Protein AF-A0A948HH62-F1 (afdb_monomer_lite)

Sequence (167 aa):
MCFSYWFYLIFTSQMLIRYDASVYEELGRMIYSQGWIEYFKTGPNREPLYPLTIAVSMKIADIFATSYQLIQKTIQVMILFITQILLFKLLSRLEIKNVIKLAVVLYFGLSPAIVNSAFSLFSEIITYPFVLAIILMSLLSWQAVHRSSFRRIVALSLLTSLLFVLS

Secondary structure (DSSP, 8-state):
-HHHHHHHHHHH------THHHHHHHHHHHHHHH-HHHHHHT---S-THHHHHHHHHHHHHHHHTS-HHHHHHHHHHHHHHHHHHHHHHHHHHTT--HHHHHHHHHHHHH-HHHHHHHHHSTTHHHHHHHHHHHHHHHHHHHHHHHTT-HHHHHHHHHHHHHHHHH-

Foldseek 3Di:
DLVVVLVCCLVPDDFDQDDPNVVLLVLLVCCQPVNPVVSVVVDDDPAVVLSVLLSVLVVVCVVVVHDSRSVLSVVLSVLLVLLLVLQLVQCVLVVHDPVVSVVVSCCCSPPPVNSCCSRPVRRVSNVSNLVSLLVVLVSVLVVVVVVVPPVSNVVSVVVSVVSVVND

Structure (mmCIF, N/CA/C/O backbone):
data_AF-A0A948HH62-F1
#
_entry.id   AF-A0A948HH62-F1
#
loop_
_atom_site.group_PDB
_atom_site.id
_atom_site.type_symbol
_atom_site.label_atom_id
_atom_site.label_alt_id
_atom_site.label_comp_id
_atom_site.label_asym_id
_atom_site.label_entity_id
_atom_site.label_seq_id
_atom_site.pdbx_PDB_ins_code
_atom_site.Cartn_x
_atom_site.Cartn_y
_atom_site.Cartn_z
_atom_site.occupancy
_atom_site.B_iso_or_equiv
_atom_site.auth_seq_id
_atom_site.auth_comp_id
_atom_site.auth_asym_id
_atom_site.auth_atom_id
_atom_site.pdbx_PDB_model_num
ATOM 1 N N . MET A 1 1 ? 5.132 -19.220 9.442 1.00 51.19 1 MET A N 1
ATOM 2 C CA . MET A 1 1 ? 4.123 -19.423 8.377 1.00 51.19 1 MET A CA 1
ATOM 3 C C . MET A 1 1 ? 3.843 -18.171 7.546 1.00 51.19 1 MET A C 1
ATOM 5 O O . MET A 1 1 ? 3.848 -18.295 6.334 1.00 51.19 1 MET A O 1
ATOM 9 N N . CYS A 1 2 ? 3.653 -16.975 8.124 1.00 62.47 2 CYS A N 1
ATOM 10 C CA . CYS A 1 2 ? 3.346 -15.777 7.316 1.00 62.47 2 CYS A CA 1
ATOM 11 C C . CYS A 1 2 ? 4.513 -15.349 6.390 1.00 62.47 2 CYS A C 1
ATOM 13 O O . CYS A 1 2 ? 4.307 -15.122 5.207 1.00 62.47 2 CYS A O 1
ATOM 15 N N . PHE A 1 3 ? 5.761 -15.333 6.881 1.00 69.44 3 PHE A N 1
ATOM 16 C CA . PHE A 1 3 ? 6.926 -14.912 6.080 1.00 69.44 3 PHE A CA 1
ATOM 17 C C . PHE A 1 3 ? 7.225 -15.814 4.875 1.00 69.44 3 PHE A C 1
ATOM 19 O O . PHE A 1 3 ? 7.490 -15.305 3.794 1.00 69.44 3 PHE A O 1
ATOM 26 N N . SER A 1 4 ? 7.138 -17.138 5.026 1.00 75.50 4 SER A N 1
ATOM 27 C CA . SER A 1 4 ? 7.365 -18.080 3.920 1.00 75.50 4 SER A CA 1
ATOM 28 C C . SER A 1 4 ? 6.357 -17.895 2.783 1.00 75.50 4 SER A C 1
ATOM 30 O O . SER A 1 4 ? 6.719 -18.034 1.621 1.00 75.50 4 SER A O 1
ATOM 32 N N . TYR A 1 5 ? 5.115 -17.527 3.113 1.00 77.75 5 TYR A N 1
ATOM 33 C CA . TYR A 1 5 ? 4.092 -17.201 2.123 1.00 77.75 5 TYR A CA 1
ATOM 34 C C . TYR A 1 5 ? 4.400 -15.890 1.382 1.00 77.75 5 TYR A C 1
ATOM 36 O O . TYR A 1 5 ? 4.292 -15.837 0.163 1.00 77.75 5 TYR A O 1
ATOM 44 N N . TRP A 1 6 ? 4.869 -14.855 2.085 1.00 76.50 6 TRP A N 1
ATOM 45 C CA . TRP A 1 6 ? 5.287 -13.599 1.449 1.00 76.50 6 TRP A CA 1
ATOM 46 C C . TRP A 1 6 ? 6.477 -13.779 0.507 1.00 76.50 6 TRP A C 1
ATOM 48 O O . TRP A 1 6 ? 6.450 -13.280 -0.616 1.00 76.50 6 TRP A O 1
ATOM 58 N N . PHE A 1 7 ? 7.485 -14.547 0.928 1.00 79.50 7 PHE A N 1
ATOM 59 C CA . PHE A 1 7 ? 8.591 -14.939 0.054 1.00 79.50 7 PHE A CA 1
ATOM 60 C C . PHE A 1 7 ? 8.072 -15.702 -1.170 1.00 79.50 7 PHE A C 1
ATOM 62 O O . PHE A 1 7 ? 8.401 -15.345 -2.298 1.00 79.50 7 PHE A O 1
ATOM 69 N N . TYR A 1 8 ? 7.198 -16.691 -0.969 1.00 82.31 8 TYR A N 1
ATOM 70 C CA . TYR A 1 8 ? 6.581 -17.428 -2.070 1.00 82.31 8 TYR A CA 1
ATOM 71 C C . TYR A 1 8 ? 5.871 -16.503 -3.070 1.00 82.31 8 TYR A C 1
ATOM 73 O O . TYR A 1 8 ? 6.096 -16.640 -4.273 1.00 82.31 8 TYR A O 1
ATOM 81 N N . LEU A 1 9 ? 5.081 -15.532 -2.597 1.00 77.56 9 LEU A N 1
ATOM 82 C CA . LEU A 1 9 ? 4.410 -14.564 -3.466 1.00 77.56 9 LEU A CA 1
ATOM 83 C C . LEU A 1 9 ? 5.411 -13.732 -4.272 1.00 77.56 9 LEU A C 1
ATOM 85 O O . LEU A 1 9 ? 5.254 -13.619 -5.482 1.00 77.56 9 LEU A O 1
ATOM 89 N N . ILE A 1 10 ? 6.470 -13.211 -3.646 1.00 77.31 10 ILE A N 1
ATOM 90 C CA . ILE A 1 10 ? 7.487 -12.407 -4.344 1.00 77.31 10 ILE A CA 1
ATOM 91 C C . ILE A 1 10 ? 8.153 -13.204 -5.469 1.00 77.31 10 ILE A C 1
ATOM 93 O O . ILE A 1 10 ? 8.372 -12.653 -6.544 1.00 77.31 10 ILE A O 1
ATOM 97 N N . PHE A 1 11 ? 8.476 -14.480 -5.266 1.00 81.12 11 PHE A N 1
ATOM 98 C CA . PHE A 1 11 ? 9.222 -15.253 -6.267 1.00 81.12 11 PHE A CA 1
ATOM 99 C C . PHE A 1 11 ? 8.337 -15.955 -7.300 1.00 81.12 11 PHE A C 1
ATOM 101 O O . PHE A 1 11 ? 8.780 -16.159 -8.427 1.00 81.12 11 PHE A O 1
ATOM 108 N N . THR A 1 12 ? 7.091 -16.279 -6.951 1.00 81.44 12 THR A N 1
ATOM 109 C CA . THR A 1 12 ? 6.221 -17.116 -7.795 1.00 81.44 12 THR A CA 1
ATOM 110 C C . THR A 1 12 ? 5.145 -16.310 -8.520 1.00 81.44 12 THR A C 1
ATOM 112 O O . THR A 1 12 ? 4.634 -16.768 -9.540 1.00 81.44 12 THR A O 1
ATOM 115 N N . SER A 1 13 ? 4.799 -15.106 -8.045 1.00 76.81 13 SER A N 1
ATOM 116 C CA . SER A 1 13 ? 3.794 -14.285 -8.722 1.00 76.81 13 SER A CA 1
ATOM 117 C C . SER A 1 13 ? 4.372 -13.548 -9.934 1.00 76.81 13 SER A C 1
ATOM 119 O O . SER A 1 13 ? 5.486 -12.999 -9.916 1.00 76.81 13 SER A O 1
ATOM 121 N N . GLN A 1 14 ? 3.576 -13.533 -11.001 1.00 75.19 14 GLN A N 1
ATOM 122 C CA . GLN A 1 14 ? 3.803 -12.725 -12.191 1.00 75.19 14 GLN A CA 1
ATOM 123 C C . GLN A 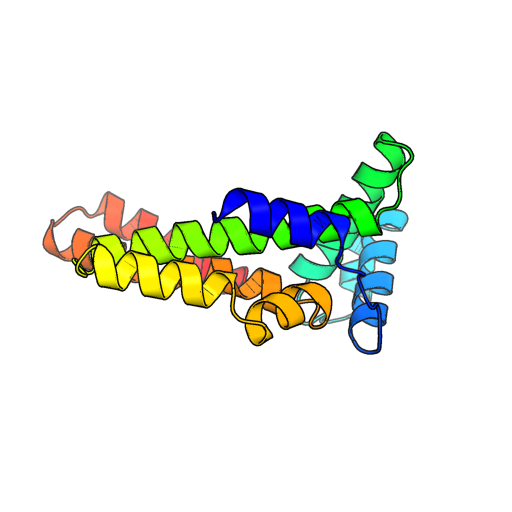1 14 ? 2.821 -11.558 -12.185 1.00 75.19 14 GLN A C 1
ATOM 125 O O . GLN A 1 14 ? 1.626 -11.743 -11.965 1.00 75.19 14 GLN A O 1
ATOM 130 N N . MET A 1 15 ? 3.339 -10.355 -12.420 1.00 75.38 15 MET A N 1
ATOM 131 C CA . MET A 1 15 ? 2.516 -9.164 -12.568 1.00 75.38 15 MET A CA 1
ATOM 132 C C . MET A 1 15 ? 1.949 -9.140 -13.989 1.00 75.38 15 MET A C 1
ATOM 134 O O . MET A 1 15 ? 2.704 -9.101 -14.960 1.00 75.38 15 MET A O 1
ATOM 138 N N . LEU A 1 16 ? 0.624 -9.174 -14.115 1.00 68.62 16 LEU A N 1
ATOM 139 C CA . LEU A 1 16 ? -0.061 -9.113 -15.404 1.00 68.62 16 LEU A CA 1
ATOM 140 C C . LEU A 1 16 ? -0.526 -7.684 -15.669 1.00 68.62 16 LEU A C 1
ATOM 142 O O . LEU A 1 16 ? -1.596 -7.286 -15.225 1.00 68.62 16 LEU A O 1
ATOM 146 N N . ILE A 1 17 ? 0.261 -6.916 -16.419 1.00 64.19 17 ILE A N 1
ATOM 147 C CA . ILE A 1 17 ? -0.123 -5.567 -16.851 1.00 64.19 17 ILE A CA 1
ATOM 148 C C . ILE A 1 17 ? -1.128 -5.710 -18.003 1.00 64.19 17 ILE A C 1
ATOM 150 O O . ILE A 1 17 ? -0.752 -6.039 -19.127 1.00 64.19 17 ILE A O 1
ATOM 154 N N . ARG A 1 18 ? -2.425 -5.534 -17.723 1.00 65.19 18 ARG A N 1
ATOM 155 C CA . ARG A 1 18 ? -3.499 -5.539 -18.732 1.00 65.19 18 ARG A CA 1
ATOM 156 C C . ARG A 1 18 ? -4.532 -4.450 -18.440 1.00 65.19 18 ARG A C 1
ATOM 158 O O . ARG A 1 18 ? -4.788 -4.147 -17.278 1.00 65.19 18 ARG A O 1
ATOM 165 N N . TYR A 1 19 ? -5.151 -3.930 -19.501 1.00 68.69 19 TYR A N 1
ATOM 166 C CA . TYR A 1 19 ? -6.232 -2.936 -19.456 1.00 68.69 19 TYR A CA 1
ATOM 167 C C . TYR A 1 19 ? -5.847 -1.683 -18.650 1.00 68.69 19 TYR A C 1
ATOM 169 O O . TYR A 1 19 ? -4.894 -1.009 -19.022 1.00 68.69 19 TYR A O 1
ATOM 177 N N . ASP A 1 20 ? -6.524 -1.391 -17.539 1.00 64.19 20 ASP A N 1
ATOM 178 C CA . ASP A 1 20 ? -6.325 -0.175 -16.733 1.00 64.19 20 ASP A CA 1
ATOM 179 C C . ASP A 1 20 ? -4.878 0.003 -16.249 1.00 64.19 20 ASP A C 1
ATOM 181 O O . ASP A 1 20 ? -4.381 1.122 -16.118 1.00 64.19 20 ASP A O 1
ATOM 185 N N . ALA A 1 21 ? -4.158 -1.105 -16.062 1.00 72.19 21 ALA A N 1
ATOM 186 C CA . ALA A 1 21 ? -2.750 -1.114 -15.683 1.00 72.19 21 ALA A CA 1
ATOM 187 C C . ALA A 1 21 ? -1.844 -0.351 -16.661 1.00 72.19 21 ALA A C 1
ATOM 189 O O . ALA A 1 21 ? -0.870 0.267 -16.230 1.00 72.19 21 ALA A O 1
ATOM 190 N N . SER A 1 22 ? -2.142 -0.408 -17.966 1.00 81.62 22 SER A N 1
ATOM 191 C CA . SER A 1 22 ? -1.289 0.201 -18.991 1.00 81.62 22 SER A CA 1
ATOM 192 C C . SER A 1 22 ? -1.390 1.722 -18.971 1.00 81.62 22 SER A C 1
ATOM 194 O O . SER A 1 22 ? -0.374 2.394 -19.099 1.00 81.62 22 SER A O 1
ATOM 196 N N . VAL A 1 23 ? -2.584 2.267 -18.716 1.00 86.12 23 VAL A N 1
ATOM 197 C CA . VAL A 1 23 ? -2.797 3.718 -18.592 1.00 86.12 23 VAL A CA 1
ATOM 198 C C . VAL A 1 23 ? -1.994 4.272 -17.417 1.00 86.12 23 VAL A C 1
ATOM 200 O O . VAL A 1 23 ? -1.299 5.280 -17.539 1.00 86.12 23 VAL A O 1
ATOM 203 N N . TYR A 1 24 ? -2.020 3.587 -16.273 1.00 86.38 24 TYR A N 1
ATOM 204 C CA . TYR A 1 24 ? -1.213 3.992 -15.126 1.00 86.38 24 TYR A CA 1
ATOM 205 C C . TYR A 1 24 ? 0.292 3.831 -15.365 1.00 86.38 24 TYR A C 1
ATOM 207 O O . TYR A 1 24 ? 1.069 4.633 -14.847 1.00 86.38 24 TYR A O 1
ATOM 215 N N . GLU A 1 25 ? 0.721 2.831 -16.142 1.00 88.00 25 GLU A N 1
ATOM 216 C CA . GLU A 1 25 ? 2.124 2.708 -16.545 1.00 88.00 25 GLU A CA 1
ATOM 217 C C . GLU A 1 25 ? 2.561 3.878 -17.430 1.00 88.00 25 GLU A C 1
ATOM 219 O O . GLU A 1 25 ? 3.627 4.447 -17.194 1.00 88.00 25 GLU A O 1
ATOM 224 N N . GLU A 1 26 ? 1.741 4.277 -18.403 1.00 89.88 26 GLU A N 1
ATOM 225 C CA . GLU A 1 26 ? 2.001 5.445 -19.249 1.00 89.88 26 GLU A CA 1
ATOM 226 C C . GLU A 1 26 ? 2.121 6.722 -18.409 1.00 89.88 26 GLU A C 1
ATOM 228 O O . GLU A 1 26 ? 3.093 7.467 -18.551 1.00 89.88 26 GLU A O 1
ATOM 233 N N . LEU A 1 27 ? 1.204 6.928 -17.458 1.00 90.94 27 LEU A N 1
ATOM 234 C CA . LEU A 1 27 ? 1.262 8.045 -16.512 1.00 90.94 27 LEU A CA 1
ATOM 235 C C . LEU A 1 27 ? 2.501 7.978 -15.604 1.00 90.94 27 LEU A C 1
ATOM 237 O O . LEU A 1 27 ? 3.153 8.993 -15.363 1.00 90.94 27 LEU A O 1
ATOM 241 N N . GLY A 1 28 ? 2.869 6.793 -15.115 1.00 91.25 28 GLY A N 1
ATOM 242 C CA . GLY A 1 28 ? 4.077 6.602 -14.310 1.00 91.25 28 GLY A CA 1
ATOM 243 C C . GLY A 1 28 ? 5.351 6.895 -15.104 1.00 91.25 28 GLY A C 1
ATOM 244 O O . GLY A 1 28 ? 6.252 7.578 -14.615 1.00 91.25 28 GLY A O 1
ATOM 245 N N . ARG A 1 29 ? 5.400 6.460 -16.366 1.00 93.81 29 ARG A N 1
ATOM 246 C CA . ARG A 1 29 ? 6.496 6.737 -17.303 1.00 93.81 29 ARG A CA 1
ATOM 247 C C . ARG A 1 29 ? 6.585 8.223 -17.651 1.00 93.81 29 ARG A C 1
ATOM 249 O O . ARG A 1 29 ? 7.688 8.758 -17.765 1.00 93.81 29 ARG A O 1
ATOM 256 N N . MET A 1 30 ? 5.449 8.903 -17.775 1.00 94.06 30 MET A N 1
ATOM 257 C CA . MET A 1 30 ? 5.372 10.354 -17.944 1.00 94.06 30 MET A CA 1
ATOM 258 C C . MET A 1 30 ? 5.943 11.087 -16.728 1.00 94.06 30 MET A C 1
ATOM 260 O O . MET A 1 30 ? 6.844 11.905 -16.884 1.00 94.06 30 MET A O 1
ATOM 264 N N . ILE A 1 31 ? 5.516 10.742 -15.508 1.00 94.31 31 ILE A N 1
ATOM 265 C CA . ILE A 1 31 ? 6.077 11.325 -14.275 1.00 94.31 31 ILE A CA 1
ATOM 266 C C . ILE A 1 31 ? 7.587 11.068 -14.188 1.00 94.31 31 ILE A C 1
ATOM 268 O O . ILE A 1 31 ? 8.345 11.951 -13.784 1.00 94.31 31 ILE A O 1
ATOM 272 N N . TYR A 1 32 ? 8.032 9.868 -14.560 1.00 95.19 32 TYR A N 1
ATOM 273 C CA . TYR A 1 32 ? 9.442 9.496 -14.555 1.00 95.19 32 TYR A CA 1
ATOM 274 C C . TYR A 1 32 ? 10.277 10.347 -15.531 1.00 95.19 32 TYR A C 1
ATOM 276 O O . TYR A 1 32 ? 11.312 10.877 -15.133 1.00 95.19 32 TYR A O 1
ATOM 284 N N . SER A 1 33 ? 9.818 10.497 -16.777 1.00 95.69 33 SER A N 1
ATOM 285 C CA . SER A 1 33 ? 10.581 11.111 -17.877 1.00 95.69 33 SER A CA 1
ATOM 286 C C . SER A 1 33 ? 10.404 12.628 -18.009 1.00 95.69 33 SER A C 1
ATOM 288 O O . SER A 1 33 ? 11.356 13.334 -18.328 1.00 95.69 33 SER A O 1
ATOM 290 N N . GLN A 1 34 ? 9.196 13.134 -17.764 1.00 94.94 34 GLN A N 1
ATOM 291 C CA . GLN A 1 34 ? 8.785 14.525 -18.004 1.00 94.94 34 GLN A CA 1
ATOM 292 C C . GLN A 1 34 ? 8.438 15.271 -16.705 1.00 94.94 34 GLN A C 1
ATOM 294 O O . GLN A 1 34 ? 8.315 16.496 -16.692 1.00 94.94 34 GLN A O 1
ATOM 299 N N . GLY A 1 35 ? 8.326 14.550 -15.587 1.00 92.44 35 GLY A N 1
ATOM 300 C CA . GLY A 1 35 ? 8.062 15.120 -14.272 1.00 92.44 35 GLY A CA 1
ATOM 301 C C . GLY A 1 35 ? 6.585 15.402 -13.989 1.00 92.44 35 GLY A C 1
ATOM 302 O O . GLY A 1 35 ? 5.692 15.228 -14.817 1.00 92.44 35 GLY A O 1
ATOM 303 N N . TRP A 1 36 ? 6.330 15.869 -12.767 1.00 92.19 36 TRP A N 1
ATOM 304 C CA . TRP A 1 36 ? 4.981 16.140 -12.263 1.00 92.19 36 TRP A CA 1
ATOM 305 C C . TRP A 1 36 ? 4.252 17.260 -13.000 1.00 92.19 36 TRP A C 1
ATOM 307 O O . TRP A 1 36 ? 3.031 17.229 -13.105 1.00 92.19 36 TRP A O 1
ATOM 317 N N . ILE A 1 37 ? 4.991 18.248 -13.509 1.00 91.50 37 ILE A N 1
ATOM 318 C CA . ILE A 1 37 ? 4.400 19.382 -14.226 1.00 91.50 37 ILE A CA 1
ATOM 319 C C . ILE A 1 37 ? 3.636 18.884 -15.453 1.00 91.50 37 ILE A C 1
ATOM 321 O O . ILE A 1 37 ? 2.524 19.340 -15.699 1.00 91.50 37 ILE A O 1
ATOM 325 N N . GLU A 1 38 ? 4.206 17.933 -16.192 1.00 92.06 38 GLU A N 1
ATOM 326 C CA . GLU A 1 38 ? 3.565 17.391 -17.387 1.00 92.06 38 GLU A CA 1
ATOM 327 C C . GLU A 1 38 ? 2.373 16.501 -17.033 1.00 92.06 38 GLU A C 1
ATOM 329 O O . GLU A 1 38 ? 1.303 16.643 -17.619 1.00 92.06 38 GLU A O 1
ATOM 334 N N . TYR A 1 39 ? 2.499 15.694 -15.975 1.00 90.69 39 TYR A N 1
ATOM 335 C CA . TYR A 1 39 ? 1.387 14.909 -15.439 1.00 90.69 39 TYR A CA 1
ATOM 336 C C . TYR A 1 39 ? 0.144 15.771 -15.156 1.00 90.69 39 TYR A C 1
ATOM 338 O O . TYR A 1 39 ? -0.955 15.417 -15.579 1.00 90.69 39 TYR A O 1
ATOM 346 N N . PHE A 1 40 ? 0.300 16.937 -14.520 1.00 89.62 40 PHE A N 1
ATOM 347 C CA . PHE A 1 40 ? -0.833 17.823 -14.219 1.00 89.62 40 PHE A CA 1
ATOM 348 C C . PHE A 1 40 ? -1.438 18.521 -15.447 1.00 89.62 40 PHE A C 1
ATOM 350 O O . PHE A 1 40 ? -2.578 18.978 -15.376 1.00 89.62 40 PHE A O 1
ATOM 357 N N . LYS A 1 41 ? -0.726 18.589 -16.579 1.00 89.44 41 LYS A N 1
ATOM 358 C CA . LYS A 1 41 ? -1.269 19.147 -17.830 1.00 89.44 41 LYS A CA 1
ATOM 359 C C . LYS A 1 41 ? -2.175 18.174 -18.577 1.00 89.44 41 LYS A C 1
ATOM 361 O O . LYS A 1 41 ? -3.011 18.616 -19.358 1.00 89.44 41 LYS A O 1
ATOM 366 N N . THR A 1 42 ? -2.031 16.870 -18.339 1.00 84.38 42 THR A N 1
ATOM 367 C CA . THR A 1 42 ? -2.802 15.830 -19.047 1.00 84.38 42 THR A CA 1
ATOM 368 C C . THR A 1 42 ? -4.255 15.684 -18.592 1.00 84.38 42 THR A C 1
ATOM 370 O O . THR A 1 42 ? -5.012 14.923 -19.188 1.00 84.38 42 THR A O 1
ATOM 373 N N . GLY A 1 43 ? -4.677 16.475 -17.601 1.00 76.00 43 GLY A N 1
ATOM 374 C CA . GLY A 1 43 ? -6.059 16.560 -17.138 1.00 76.00 43 GLY A CA 1
ATOM 375 C C . GLY A 1 43 ? -6.264 15.989 -15.732 1.00 76.00 43 GLY A C 1
ATOM 376 O O . GLY A 1 43 ? -5.301 15.654 -15.038 1.00 76.00 43 GLY A O 1
ATOM 377 N N . PRO A 1 44 ? -7.525 15.914 -15.267 1.00 71.38 44 PRO A N 1
ATOM 378 C CA . PRO A 1 44 ? -7.848 15.357 -13.961 1.00 71.38 44 PRO A CA 1
ATOM 379 C C . PRO A 1 44 ? -7.664 13.835 -13.980 1.00 71.38 44 PRO A C 1
ATOM 381 O O . PRO A 1 44 ? -8.562 13.07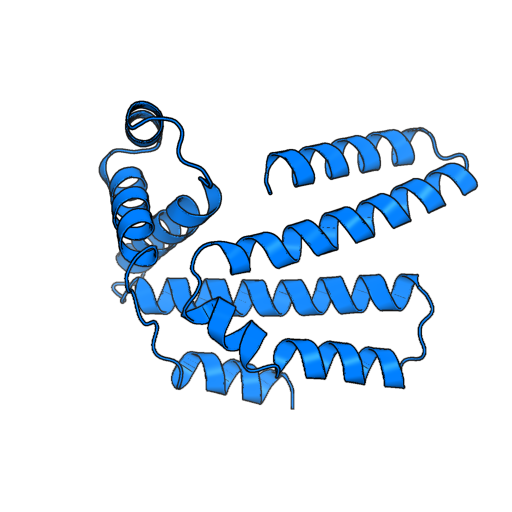7 -14.342 1.00 71.38 44 PRO A O 1
ATOM 384 N N . ASN A 1 45 ? -6.482 13.386 -13.573 1.00 77.38 45 ASN A N 1
ATOM 385 C CA . ASN A 1 45 ? -6.199 11.974 -13.360 1.00 77.38 45 ASN A CA 1
ATOM 386 C C . ASN A 1 45 ? -6.771 11.532 -12.006 1.00 77.38 45 ASN A C 1
ATOM 388 O O . ASN A 1 45 ? -6.541 12.193 -10.993 1.00 77.38 45 ASN A O 1
ATOM 392 N N . ARG A 1 46 ? -7.515 10.418 -11.994 1.00 67.00 46 ARG A N 1
ATOM 393 C CA . ARG A 1 46 ? -8.285 9.969 -10.819 1.00 67.00 46 ARG A CA 1
ATOM 394 C C . ARG A 1 46 ? -7.413 9.689 -9.592 1.00 67.00 46 ARG A C 1
ATOM 396 O O . ARG A 1 46 ? -7.832 10.001 -8.487 1.00 67.00 46 ARG A O 1
ATOM 403 N N . GLU A 1 47 ? -6.218 9.123 -9.774 1.00 79.94 47 GLU A N 1
ATOM 404 C CA . GLU A 1 47 ? -5.421 8.563 -8.671 1.00 79.94 47 GLU A CA 1
ATOM 405 C C . GLU A 1 47 ? -3.909 8.769 -8.912 1.00 79.94 47 GLU A C 1
ATOM 407 O O . GLU A 1 47 ? -3.266 7.928 -9.541 1.00 79.94 47 GLU A O 1
ATOM 412 N N . PRO A 1 48 ? -3.295 9.869 -8.430 1.00 85.50 48 PRO A N 1
ATOM 413 C CA . PRO A 1 48 ? -1.887 10.192 -8.704 1.00 85.50 48 PRO A CA 1
ATOM 414 C C . PRO A 1 48 ? -0.873 9.342 -7.938 1.00 85.50 48 PRO A C 1
ATOM 416 O O . PRO A 1 48 ? 0.281 9.222 -8.358 1.00 85.50 48 PRO A O 1
ATOM 419 N N . LEU A 1 49 ? -1.282 8.740 -6.819 1.00 87.31 49 LEU A N 1
ATOM 420 C CA . LEU A 1 49 ? -0.384 7.936 -5.994 1.00 87.31 49 LEU A CA 1
ATOM 421 C C . LEU A 1 49 ? 0.091 6.678 -6.713 1.00 87.31 49 LEU A C 1
ATOM 423 O O . LEU A 1 49 ? 1.240 6.273 -6.545 1.00 87.31 49 LEU A O 1
ATOM 427 N N . TYR A 1 50 ? -0.764 6.069 -7.529 1.00 87.50 50 TYR A N 1
ATOM 428 C CA . TYR A 1 50 ? -0.393 4.835 -8.196 1.00 87.50 50 TYR A CA 1
ATOM 429 C C . TYR A 1 50 ? 0.655 5.043 -9.311 1.00 87.50 50 TYR A C 1
ATOM 431 O O . TYR A 1 50 ? 1.731 4.442 -9.209 1.00 87.50 50 TYR A O 1
ATOM 439 N N . PRO A 1 51 ? 0.466 5.966 -10.278 1.00 90.38 51 PRO A N 1
ATOM 440 C CA . PRO A 1 51 ? 1.518 6.400 -11.202 1.00 90.38 51 PRO A CA 1
ATOM 441 C C . PRO A 1 51 ? 2.819 6.807 -10.508 1.00 90.38 51 PRO A C 1
ATOM 443 O O . PRO A 1 51 ? 3.903 6.484 -10.991 1.00 90.38 51 PRO A O 1
ATOM 446 N N . LEU A 1 52 ? 2.732 7.465 -9.346 1.00 91.31 52 LEU A N 1
ATOM 447 C CA . LEU A 1 52 ? 3.911 7.810 -8.556 1.00 91.31 52 LEU A CA 1
ATOM 448 C C . LEU A 1 52 ? 4.683 6.568 -8.101 1.00 91.31 52 LEU A C 1
ATOM 450 O O . LEU A 1 52 ? 5.908 6.553 -8.216 1.00 91.31 52 LEU A O 1
ATOM 454 N N . THR A 1 53 ? 4.007 5.524 -7.610 1.00 91.62 53 THR A N 1
ATOM 455 C CA . THR A 1 53 ? 4.708 4.285 -7.229 1.00 91.62 53 THR A CA 1
ATOM 456 C C . THR A 1 53 ? 5.422 3.646 -8.412 1.00 91.62 53 THR A C 1
ATOM 458 O O . THR A 1 53 ? 6.566 3.227 -8.259 1.00 91.62 53 THR A O 1
ATOM 461 N N . ILE A 1 54 ? 4.816 3.664 -9.603 1.00 91.62 54 ILE A N 1
ATOM 462 C CA . ILE A 1 54 ? 5.452 3.173 -10.831 1.00 91.62 54 ILE A CA 1
ATOM 463 C C . ILE A 1 54 ? 6.683 4.018 -11.171 1.00 91.62 54 ILE A C 1
ATOM 465 O O . ILE A 1 54 ? 7.754 3.465 -11.415 1.00 91.62 54 ILE A O 1
ATOM 469 N N . ALA A 1 55 ? 6.564 5.347 -11.137 1.00 93.69 55 ALA A N 1
ATOM 470 C CA . ALA A 1 55 ? 7.676 6.250 -11.421 1.00 93.69 55 ALA A CA 1
ATOM 471 C C . ALA A 1 55 ? 8.844 6.053 -10.438 1.00 93.69 55 ALA A C 1
ATOM 473 O O . ALA A 1 55 ? 10.008 6.051 -10.839 1.00 93.69 55 ALA A O 1
ATOM 474 N N . VAL A 1 56 ? 8.546 5.857 -9.149 1.00 94.06 56 VAL A N 1
ATOM 475 C CA . VAL A 1 56 ? 9.545 5.525 -8.120 1.00 94.06 56 VAL A CA 1
ATOM 476 C C . VAL A 1 56 ? 10.176 4.163 -8.400 1.00 94.06 56 VAL A C 1
ATOM 478 O O . VAL A 1 56 ? 11.400 4.051 -8.36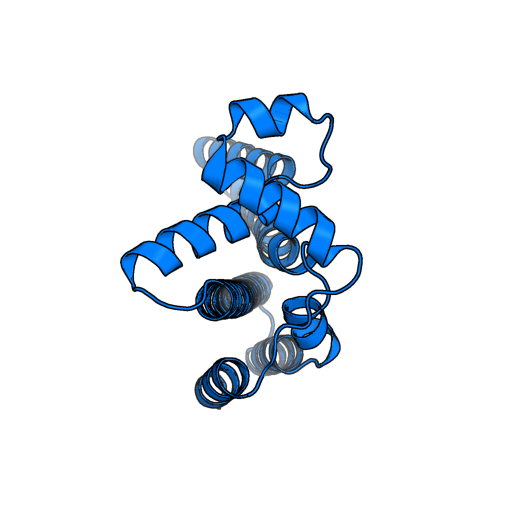2 1.00 94.06 56 VAL A O 1
ATOM 481 N N . SER A 1 57 ? 9.376 3.152 -8.739 1.00 94.06 57 SER A N 1
ATOM 482 C CA . SER A 1 57 ? 9.871 1.824 -9.105 1.00 94.06 57 SER A CA 1
ATOM 483 C C . SER A 1 57 ? 10.815 1.865 -10.299 1.00 94.06 57 SER A C 1
ATOM 485 O O . SER A 1 57 ? 11.842 1.196 -10.261 1.00 94.06 57 SER A O 1
ATOM 487 N N . MET A 1 58 ? 10.519 2.677 -11.320 1.00 94.56 58 MET A N 1
ATOM 488 C CA . MET A 1 58 ? 11.402 2.889 -12.473 1.00 94.56 58 MET A CA 1
ATOM 489 C C . MET A 1 58 ? 12.737 3.517 -12.052 1.00 94.56 58 MET A C 1
ATOM 491 O O . MET A 1 58 ? 13.787 2.972 -12.373 1.00 94.56 58 MET A O 1
ATOM 495 N N . LYS A 1 59 ? 12.720 4.581 -11.233 1.00 94.88 59 LYS A N 1
ATOM 496 C CA . LYS A 1 59 ? 13.959 5.209 -10.727 1.00 94.88 59 LYS A CA 1
ATOM 497 C C . LYS A 1 59 ? 14.823 4.243 -9.922 1.00 94.88 59 LYS A C 1
ATOM 499 O O . LYS A 1 59 ? 16.040 4.236 -10.064 1.00 94.88 59 LYS A O 1
ATOM 504 N N . ILE A 1 60 ? 14.202 3.442 -9.057 1.00 95.00 60 ILE A N 1
ATOM 505 C CA . ILE A 1 60 ? 14.920 2.429 -8.277 1.00 95.00 60 ILE A CA 1
ATOM 506 C C . ILE A 1 60 ? 15.466 1.345 -9.221 1.00 95.00 60 ILE A C 1
ATOM 508 O O . ILE A 1 60 ? 16.597 0.904 -9.040 1.00 95.00 60 ILE A O 1
ATOM 512 N N . ALA A 1 61 ? 14.715 0.949 -10.253 1.00 94.75 61 ALA A N 1
ATOM 513 C CA . ALA A 1 61 ? 15.161 -0.038 -11.238 1.00 94.75 61 ALA A CA 1
ATOM 514 C C . ALA A 1 61 ? 16.433 0.395 -11.951 1.00 94.75 61 ALA A C 1
ATOM 516 O O . ALA A 1 61 ? 17.353 -0.414 -12.064 1.00 94.75 61 ALA A O 1
ATOM 517 N N . ASP A 1 62 ? 16.510 1.662 -12.351 1.00 95.19 62 ASP A N 1
ATOM 518 C CA . ASP A 1 62 ? 17.698 2.206 -13.006 1.00 95.19 62 ASP A CA 1
ATOM 519 C C . ASP A 1 62 ? 18.914 2.198 -12.076 1.00 95.19 62 ASP A C 1
ATOM 521 O O . ASP A 1 62 ? 20.009 1.831 -12.497 1.00 95.19 62 ASP A O 1
ATOM 525 N N . ILE A 1 63 ? 18.723 2.539 -10.794 1.00 95.94 63 ILE A N 1
ATOM 526 C CA . ILE A 1 63 ? 19.798 2.533 -9.787 1.00 95.94 63 ILE A CA 1
ATOM 527 C C . ILE A 1 63 ? 20.362 1.120 -9.587 1.00 95.94 63 ILE A C 1
ATOM 529 O O . ILE A 1 63 ? 21.573 0.947 -9.469 1.00 95.94 63 ILE A O 1
ATOM 533 N N . PHE A 1 64 ? 19.492 0.109 -9.540 1.00 94.81 64 PHE A N 1
ATOM 534 C CA . PHE A 1 64 ? 19.878 -1.283 -9.290 1.00 94.81 64 PHE A CA 1
ATOM 535 C C . PHE A 1 64 ? 20.078 -2.111 -10.570 1.00 94.81 64 PHE A C 1
ATOM 537 O O . PHE A 1 64 ? 20.300 -3.318 -10.471 1.00 94.81 64 PHE A O 1
ATOM 544 N N . ALA A 1 65 ? 19.988 -1.489 -11.752 1.00 94.56 65 ALA A N 1
ATOM 545 C CA . ALA A 1 65 ? 20.039 -2.143 -13.061 1.00 94.56 65 ALA A CA 1
ATOM 546 C C . ALA A 1 65 ? 19.145 -3.401 -13.144 1.00 94.56 65 ALA A C 1
ATOM 548 O O . ALA A 1 65 ? 19.554 -4.458 -13.629 1.00 94.56 65 ALA A O 1
ATOM 549 N N . THR A 1 66 ? 17.918 -3.301 -12.625 1.00 93.56 66 THR A N 1
ATOM 550 C CA . THR A 1 66 ? 16.961 -4.414 -12.538 1.00 93.56 66 THR A CA 1
ATOM 551 C C . THR A 1 66 ? 15.615 -4.055 -13.166 1.00 93.56 66 THR A C 1
ATOM 553 O O . THR A 1 66 ? 15.367 -2.913 -13.542 1.00 93.56 66 THR A O 1
ATOM 556 N N . SER A 1 67 ? 14.712 -5.029 -13.293 1.00 91.81 67 SER A N 1
ATOM 557 C CA . SER A 1 67 ? 13.372 -4.786 -13.835 1.00 91.81 67 SER A CA 1
ATOM 558 C C . SER A 1 67 ? 12.509 -3.987 -12.853 1.00 91.81 67 SER A C 1
ATOM 560 O O . SER A 1 67 ? 12.326 -4.398 -11.704 1.00 91.81 67 SER A O 1
ATOM 562 N N . TYR A 1 68 ? 11.892 -2.891 -13.315 1.00 90.62 68 TYR A N 1
ATOM 563 C CA . TYR A 1 68 ? 10.968 -2.095 -12.490 1.00 90.62 68 TYR A CA 1
ATOM 564 C C . TYR A 1 68 ? 9.764 -2.918 -12.018 1.00 90.62 68 TYR A C 1
ATOM 566 O O . TYR A 1 68 ? 9.239 -2.658 -10.940 1.00 90.62 68 TYR A O 1
ATOM 574 N N . GLN A 1 69 ? 9.355 -3.946 -12.772 1.00 89.25 69 GLN A N 1
ATOM 575 C CA . GLN A 1 69 ? 8.258 -4.838 -12.386 1.00 89.25 69 GLN A CA 1
ATOM 576 C C . GLN A 1 69 ? 8.598 -5.638 -11.123 1.00 89.25 69 GLN A C 1
ATOM 578 O O . GLN A 1 69 ? 7.727 -5.870 -10.286 1.00 89.25 69 GLN A O 1
ATOM 583 N N . LEU A 1 70 ? 9.867 -6.029 -10.947 1.00 88.38 70 LEU A N 1
ATOM 584 C CA . LEU A 1 70 ? 10.323 -6.704 -9.730 1.00 88.38 70 LEU A CA 1
ATOM 585 C C . LEU A 1 70 ? 10.219 -5.769 -8.518 1.00 88.38 70 LEU A C 1
ATOM 587 O O . LEU A 1 70 ? 9.749 -6.177 -7.453 1.00 88.38 70 LEU A O 1
ATOM 591 N N . ILE A 1 71 ? 10.617 -4.508 -8.691 1.00 91.19 71 ILE A N 1
ATOM 592 C CA . ILE A 1 71 ? 10.542 -3.493 -7.636 1.00 91.19 71 ILE A CA 1
ATOM 593 C C . ILE A 1 71 ? 9.088 -3.159 -7.319 1.00 91.19 71 ILE A C 1
ATOM 595 O O . ILE A 1 71 ? 8.707 -3.200 -6.154 1.00 91.19 71 ILE A O 1
ATOM 599 N N . GLN A 1 72 ? 8.256 -2.930 -8.334 1.00 90.00 72 GLN A N 1
ATOM 600 C CA . GLN A 1 72 ? 6.835 -2.641 -8.156 1.00 90.00 72 GLN A CA 1
ATOM 601 C C . GLN A 1 72 ? 6.126 -3.789 -7.431 1.00 90.00 72 GLN A C 1
ATOM 603 O O . GLN A 1 72 ? 5.407 -3.551 -6.463 1.00 90.00 72 GLN A O 1
ATOM 608 N N . LYS A 1 73 ? 6.389 -5.043 -7.825 1.00 88.38 73 LYS A N 1
ATOM 609 C CA . LYS A 1 73 ? 5.888 -6.233 -7.124 1.00 88.38 73 LYS A CA 1
ATOM 610 C C . LYS A 1 73 ? 6.307 -6.237 -5.652 1.00 88.38 73 LYS A C 1
ATOM 612 O O . LYS A 1 73 ? 5.495 -6.516 -4.772 1.00 88.38 73 LYS A O 1
ATOM 617 N N . THR A 1 74 ? 7.565 -5.906 -5.378 1.00 89.12 74 THR A N 1
ATOM 618 C CA . THR A 1 74 ? 8.086 -5.826 -4.008 1.00 89.12 74 THR A CA 1
ATOM 619 C C . THR A 1 74 ? 7.368 -4.737 -3.210 1.00 89.12 74 THR A C 1
ATOM 621 O O . THR A 1 74 ? 6.936 -4.992 -2.088 1.00 89.12 74 THR A O 1
ATOM 624 N N . ILE A 1 75 ? 7.160 -3.553 -3.793 1.00 90.44 75 ILE A N 1
ATOM 625 C CA . ILE A 1 75 ? 6.406 -2.459 -3.166 1.00 90.44 75 ILE A CA 1
ATOM 626 C C . ILE A 1 75 ? 4.962 -2.886 -2.869 1.00 90.44 75 ILE A C 1
ATOM 628 O O . ILE A 1 75 ? 4.487 -2.662 -1.759 1.00 90.44 75 ILE A O 1
ATOM 632 N N . GLN A 1 76 ? 4.274 -3.550 -3.800 1.00 89.19 76 GLN A N 1
ATOM 633 C CA . GLN A 1 76 ? 2.902 -4.033 -3.592 1.00 89.19 76 GLN A CA 1
ATOM 634 C C . GLN A 1 76 ? 2.807 -5.070 -2.468 1.00 89.19 76 GLN A C 1
ATOM 636 O O . GLN A 1 76 ? 1.911 -4.999 -1.626 1.00 89.19 76 GLN A O 1
ATOM 641 N N . VAL A 1 77 ? 3.762 -6.001 -2.396 1.00 88.94 77 VAL A N 1
ATOM 642 C CA . VAL A 1 77 ? 3.847 -6.959 -1.285 1.00 88.94 77 VAL A CA 1
ATOM 643 C C . VAL A 1 77 ? 4.088 -6.238 0.045 1.00 88.94 77 VAL A C 1
ATOM 645 O O . VAL A 1 77 ? 3.448 -6.556 1.049 1.00 88.94 77 VAL A O 1
ATOM 648 N N . MET A 1 78 ? 4.950 -5.220 0.059 1.00 89.81 78 MET A N 1
ATOM 649 C CA . MET A 1 78 ? 5.167 -4.393 1.248 1.00 89.81 78 MET A CA 1
ATOM 650 C C . MET A 1 78 ? 3.899 -3.634 1.658 1.00 89.81 78 MET A C 1
ATOM 652 O O . MET A 1 78 ? 3.596 -3.560 2.848 1.00 89.81 78 MET A O 1
ATOM 656 N N . ILE A 1 79 ? 3.117 -3.127 0.701 1.00 91.25 79 ILE A N 1
ATOM 657 C CA . ILE A 1 79 ? 1.824 -2.480 0.958 1.00 91.25 79 ILE A CA 1
ATOM 658 C C . ILE A 1 79 ? 0.829 -3.464 1.589 1.00 91.25 79 ILE A C 1
ATOM 660 O O . ILE A 1 79 ? 0.201 -3.134 2.601 1.00 91.25 79 ILE A O 1
ATOM 664 N N . LEU A 1 80 ? 0.716 -4.689 1.066 1.00 90.44 80 LEU A N 1
ATOM 665 C CA . LEU A 1 80 ? -0.112 -5.736 1.676 1.00 90.44 80 LEU A CA 1
ATOM 666 C C . LEU A 1 80 ? 0.319 -6.042 3.112 1.00 90.44 80 LEU A C 1
ATOM 668 O O . LEU A 1 80 ? -0.517 -6.155 4.013 1.00 90.44 80 LEU A O 1
ATOM 672 N N . PHE A 1 81 ? 1.624 -6.140 3.345 1.00 90.44 81 PHE A N 1
ATOM 673 C CA . PHE A 1 81 ? 2.163 -6.396 4.673 1.00 90.44 81 PHE A CA 1
ATOM 674 C C . PHE A 1 81 ? 1.859 -5.247 5.650 1.00 90.44 81 PHE A C 1
ATOM 676 O O . PHE A 1 81 ? 1.409 -5.483 6.774 1.00 90.44 81 PHE A O 1
ATOM 683 N N . ILE A 1 82 ? 2.013 -3.992 5.216 1.00 92.31 82 ILE A N 1
ATOM 684 C CA . ILE A 1 82 ? 1.620 -2.806 5.996 1.00 92.31 82 ILE A CA 1
ATOM 685 C C . ILE A 1 82 ? 0.121 -2.844 6.311 1.00 92.31 82 ILE A C 1
ATOM 687 O O . ILE A 1 82 ? -0.279 -2.584 7.447 1.00 92.31 82 ILE A O 1
ATOM 691 N N . THR A 1 83 ? -0.702 -3.231 5.338 1.00 93.56 83 THR A N 1
ATOM 692 C CA . THR A 1 83 ? -2.154 -3.381 5.498 1.00 93.56 83 THR A CA 1
ATOM 693 C C . THR A 1 83 ? -2.484 -4.416 6.577 1.00 93.56 83 THR A C 1
ATOM 695 O O . THR A 1 83 ? -3.281 -4.137 7.473 1.00 93.56 83 THR A O 1
ATOM 698 N N . GLN A 1 84 ? -1.806 -5.571 6.592 1.00 92.94 84 GLN A N 1
ATOM 699 C CA . GLN A 1 84 ? -1.956 -6.562 7.665 1.00 92.94 84 GLN A CA 1
ATOM 700 C C . GLN A 1 84 ? -1.553 -6.020 9.042 1.00 92.94 84 GLN A C 1
ATOM 702 O O . GLN A 1 84 ? -2.230 -6.299 10.034 1.00 92.94 84 GLN A O 1
ATOM 707 N N . ILE A 1 85 ? -0.471 -5.238 9.128 1.00 93.06 85 ILE A N 1
ATOM 708 C CA . ILE A 1 85 ? -0.041 -4.614 10.388 1.00 93.06 85 ILE A CA 1
ATOM 709 C C . ILE A 1 85 ? -1.101 -3.628 10.886 1.00 93.06 85 ILE A C 1
ATOM 711 O O . ILE A 1 85 ? -1.431 -3.626 12.076 1.00 93.06 85 ILE A O 1
ATOM 715 N N . LEU A 1 86 ? -1.639 -2.787 10.000 1.00 94.50 86 LEU A N 1
ATOM 716 C CA . LEU A 1 86 ? -2.699 -1.837 10.339 1.00 94.50 86 LEU A CA 1
ATOM 717 C C . LEU A 1 86 ? -3.965 -2.561 10.797 1.00 94.50 86 LEU A C 1
ATOM 719 O O . LEU A 1 86 ? -4.523 -2.201 11.834 1.00 94.50 86 LEU A O 1
ATOM 723 N N . LEU A 1 87 ? -4.355 -3.631 10.102 1.00 95.25 87 LEU A N 1
ATOM 724 C CA . LEU A 1 87 ? -5.481 -4.479 10.481 1.00 95.25 87 LEU A CA 1
ATOM 725 C C . LEU A 1 87 ? -5.270 -5.091 11.871 1.00 95.25 87 LEU A C 1
ATOM 727 O O . LEU A 1 87 ? -6.138 -4.990 12.736 1.00 95.25 87 LEU A O 1
ATOM 731 N N . PHE A 1 88 ? -4.090 -5.652 12.140 1.00 94.75 88 PHE A N 1
ATOM 732 C CA . PHE A 1 88 ? -3.754 -6.192 13.456 1.00 94.75 88 PHE A CA 1
ATOM 733 C C . PHE A 1 88 ? -3.831 -5.123 14.558 1.00 94.75 88 PHE A C 1
ATOM 735 O O . PHE A 1 88 ? -4.367 -5.383 15.642 1.00 94.75 88 PHE A O 1
ATOM 742 N N . LYS A 1 89 ? -3.315 -3.913 14.296 1.00 94.12 89 LYS A N 1
ATOM 743 C CA . LYS A 1 89 ? -3.391 -2.778 15.230 1.00 94.12 89 LYS A CA 1
ATOM 744 C C . LYS A 1 89 ? -4.838 -2.368 15.491 1.00 94.12 89 LYS A C 1
ATOM 746 O O . LYS A 1 89 ? -5.194 -2.181 16.653 1.00 94.12 89 LYS A O 1
ATOM 751 N N . LEU A 1 90 ? -5.666 -2.281 14.452 1.00 94.94 90 LEU A N 1
ATOM 752 C CA . LEU A 1 90 ? -7.085 -1.948 14.565 1.00 94.94 90 LEU A CA 1
ATOM 753 C C . LEU A 1 90 ? -7.833 -2.984 15.412 1.00 94.94 90 LEU A C 1
ATOM 755 O O . LEU A 1 90 ? -8.441 -2.631 16.418 1.00 94.94 90 LEU A O 1
ATOM 759 N N . LEU A 1 91 ? -7.702 -4.271 15.084 1.00 94.56 91 LEU A N 1
ATOM 760 C CA . LEU A 1 91 ? -8.334 -5.361 15.836 1.00 94.56 91 LEU A CA 1
ATOM 761 C C . LEU A 1 91 ? -7.849 -5.420 17.293 1.00 94.56 91 LEU A C 1
ATOM 763 O O . LEU A 1 91 ? -8.606 -5.780 18.191 1.00 94.56 91 LEU A O 1
ATOM 767 N N . SER A 1 92 ? -6.587 -5.057 17.548 1.00 93.38 92 SER A N 1
ATOM 768 C CA . SER A 1 92 ? -6.050 -4.959 18.912 1.00 93.38 92 SER A CA 1
ATOM 769 C C . SER A 1 92 ? -6.659 -3.807 19.700 1.00 93.38 92 SER A C 1
ATOM 771 O O . SER A 1 92 ? -6.866 -3.944 20.900 1.00 93.38 92 SER A O 1
ATOM 773 N N . ARG A 1 93 ? -6.960 -2.685 19.040 1.00 91.12 93 ARG A N 1
ATOM 774 C CA . ARG A 1 93 ? -7.624 -1.535 19.664 1.00 91.12 93 ARG A CA 1
ATOM 775 C C . ARG A 1 93 ? -9.107 -1.769 19.934 1.00 91.12 93 ARG A C 1
ATOM 777 O O . ARG A 1 93 ? -9.639 -1.134 20.834 1.00 91.12 93 ARG A O 1
ATOM 784 N N . LEU A 1 94 ? -9.735 -2.668 19.182 1.00 92.25 94 LEU A N 1
ATOM 785 C CA . LEU A 1 94 ? -11.108 -3.131 19.398 1.00 92.25 94 LEU A CA 1
ATOM 786 C C . LEU A 1 94 ? -11.207 -4.265 20.434 1.00 92.25 94 LEU A C 1
ATOM 788 O O . LEU A 1 94 ? -12.273 -4.846 20.590 1.00 92.25 94 LEU A O 1
ATOM 792 N N . GLU A 1 95 ? -10.100 -4.613 21.103 1.00 92.62 95 GLU A N 1
ATOM 793 C CA . GLU A 1 95 ? -10.052 -5.641 22.157 1.00 92.62 95 GLU A CA 1
ATOM 794 C C . GLU A 1 95 ? -10.547 -7.030 21.704 1.00 92.62 95 GLU A C 1
ATOM 796 O O . GLU A 1 95 ? -10.988 -7.863 22.495 1.00 92.62 95 GLU A O 1
ATOM 801 N N . ILE A 1 96 ? -10.416 -7.328 20.407 1.00 93.75 96 ILE A N 1
ATOM 802 C CA . ILE A 1 96 ? -10.794 -8.626 19.848 1.00 93.75 96 ILE A CA 1
ATOM 803 C C . ILE A 1 96 ? -9.823 -9.707 20.340 1.00 93.75 96 ILE A C 1
ATOM 805 O O . ILE A 1 96 ? -8.598 -9.524 20.339 1.00 93.75 96 ILE A O 1
ATOM 809 N N . LYS A 1 97 ? -10.374 -10.873 20.708 1.00 95.12 97 LYS A N 1
ATOM 810 C CA . LYS A 1 97 ? -9.614 -12.051 21.160 1.00 95.12 97 LYS A CA 1
ATOM 811 C C . LYS A 1 97 ? -8.482 -12.395 20.184 1.00 95.12 97 LYS A C 1
ATOM 813 O O . LYS A 1 97 ? -8.685 -12.445 18.970 1.00 95.12 97 LYS A O 1
ATOM 818 N N . ASN A 1 98 ? -7.300 -12.710 20.719 1.00 92.19 98 ASN A N 1
ATOM 819 C CA . ASN A 1 98 ? -6.085 -12.941 19.923 1.00 92.19 98 ASN A CA 1
ATOM 820 C C . ASN A 1 98 ? -6.235 -14.042 18.860 1.00 92.19 98 ASN A C 1
ATOM 822 O O . ASN A 1 98 ? -5.694 -13.899 17.768 1.00 92.19 98 ASN A O 1
ATOM 826 N N . VAL A 1 99 ? -7.005 -15.097 19.148 1.00 93.38 99 VAL A N 1
ATOM 827 C CA . VAL A 1 99 ? -7.267 -16.187 18.190 1.00 93.38 99 VAL A CA 1
ATOM 828 C C . VAL A 1 99 ? -8.029 -15.674 16.965 1.00 93.38 99 VAL A C 1
ATOM 830 O O . VAL A 1 99 ? -7.621 -15.924 15.835 1.00 93.38 99 VAL A O 1
ATOM 833 N N . ILE A 1 100 ? -9.089 -14.890 17.184 1.00 94.00 100 ILE A N 1
ATOM 834 C CA . ILE A 1 100 ? -9.902 -14.304 16.109 1.00 94.00 100 ILE A CA 1
ATOM 835 C C . ILE A 1 100 ? -9.065 -13.301 15.315 1.00 94.00 100 ILE A C 1
ATOM 837 O O . ILE A 1 100 ? -9.072 -13.313 14.089 1.00 94.00 100 ILE A O 1
ATOM 841 N N . LYS A 1 101 ? -8.282 -12.471 16.010 1.00 92.62 101 LYS A N 1
ATOM 842 C CA . LYS A 1 101 ? -7.372 -11.507 15.387 1.00 92.62 101 LYS A CA 1
ATOM 843 C C . LYS A 1 101 ? -6.384 -12.182 14.437 1.00 92.62 101 LYS A C 1
ATOM 845 O O . LYS A 1 101 ? -6.221 -11.729 13.308 1.00 92.62 101 LYS A O 1
ATOM 850 N N . LEU A 1 102 ? -5.749 -13.266 14.883 1.00 92.31 102 LEU A N 1
ATOM 851 C CA . LEU A 1 102 ? -4.818 -14.028 14.057 1.00 92.31 102 LEU A CA 1
ATOM 852 C C . LEU A 1 102 ? -5.528 -14.641 12.845 1.00 92.31 102 LEU A C 1
ATOM 854 O O . LEU A 1 102 ? -5.025 -14.516 11.733 1.00 92.31 102 LEU A O 1
ATOM 858 N N . ALA A 1 103 ? -6.706 -15.239 13.045 1.00 92.69 103 ALA A N 1
ATOM 859 C CA . ALA A 1 103 ? -7.495 -15.820 11.963 1.00 92.69 103 ALA A CA 1
ATOM 860 C C . ALA A 1 103 ? -7.863 -14.779 10.893 1.00 92.69 103 ALA A C 1
ATOM 862 O O . ALA A 1 103 ? -7.658 -15.030 9.710 1.00 92.69 103 ALA A O 1
ATOM 863 N N . VAL A 1 104 ? -8.323 -13.590 11.297 1.00 93.56 104 VAL A N 1
ATOM 864 C CA . VAL A 1 104 ? -8.684 -12.499 10.375 1.00 93.56 104 VAL A CA 1
ATOM 865 C C . VAL A 1 104 ? -7.464 -11.982 9.609 1.00 93.56 104 VAL A C 1
ATOM 867 O O . VAL A 1 104 ? -7.529 -11.819 8.394 1.00 93.56 104 VAL A O 1
ATOM 870 N N . VAL A 1 105 ? -6.336 -11.755 10.290 1.00 92.75 105 VAL A N 1
ATOM 871 C CA . VAL A 1 105 ? -5.109 -11.257 9.642 1.00 92.75 105 VAL A CA 1
ATOM 872 C C . VAL A 1 105 ? -4.544 -12.277 8.651 1.00 92.75 105 VAL A C 1
ATOM 874 O O . VAL A 1 105 ? -4.129 -11.900 7.552 1.00 92.75 105 VAL A O 1
ATOM 877 N N . LEU A 1 106 ? -4.550 -13.564 9.013 1.00 90.31 106 LEU A N 1
ATOM 878 C CA . LEU A 1 106 ? -4.122 -14.642 8.121 1.00 90.31 106 LEU A CA 1
ATOM 879 C C . LEU A 1 106 ? -5.072 -14.788 6.935 1.00 90.31 106 LEU A C 1
ATOM 881 O O . LEU A 1 106 ? -4.602 -14.830 5.804 1.00 90.31 106 LEU A O 1
ATOM 885 N N . TYR A 1 107 ? -6.385 -14.799 7.173 1.00 90.38 107 TYR A N 1
ATOM 886 C CA . TYR A 1 107 ? -7.383 -14.860 6.108 1.00 90.38 107 TYR A CA 1
ATOM 887 C C . TYR A 1 107 ? -7.216 -13.705 5.119 1.00 90.38 107 TYR A C 1
ATOM 889 O O . TYR A 1 107 ? -7.200 -13.933 3.917 1.00 90.38 107 TYR A O 1
ATOM 897 N N . PHE A 1 108 ? -7.007 -12.480 5.611 1.00 90.50 108 PHE A N 1
ATOM 898 C CA . PHE A 1 108 ? -6.788 -11.316 4.755 1.00 90.50 108 PHE A CA 1
ATOM 899 C C . PHE A 1 108 ? -5.552 -11.476 3.857 1.00 90.50 108 PHE A C 1
ATOM 901 O O . PHE A 1 108 ? -5.634 -11.239 2.658 1.00 90.50 108 PHE A O 1
ATOM 908 N N . GLY A 1 109 ? -4.416 -11.914 4.415 1.00 86.19 109 GLY A N 1
ATOM 909 C CA . GLY A 1 109 ? -3.175 -12.067 3.641 1.00 86.19 109 GLY A CA 1
ATOM 910 C C . GLY A 1 109 ? -3.155 -13.274 2.707 1.00 86.19 109 GLY A C 1
ATOM 911 O O . GLY A 1 109 ? -2.488 -13.237 1.679 1.00 86.19 109 GLY A O 1
ATOM 912 N N . LEU A 1 110 ? -3.873 -14.340 3.059 1.00 86.38 110 LEU A N 1
ATOM 913 C CA . LEU A 1 110 ? -3.970 -15.563 2.258 1.00 86.38 110 LEU A CA 1
ATOM 914 C C . LEU A 1 110 ? -5.139 -15.528 1.265 1.00 86.38 110 LEU A C 1
ATOM 916 O O . LEU A 1 110 ? -5.257 -16.432 0.443 1.00 86.38 110 LEU A O 1
ATOM 920 N N . SER A 1 111 ? -6.011 -14.519 1.342 1.00 88.12 111 SER A N 1
ATOM 921 C CA . SER A 1 111 ? -7.187 -14.408 0.484 1.00 88.12 111 SER A CA 1
ATOM 922 C C . SER A 1 111 ? -6.768 -14.250 -0.980 1.00 88.12 111 SER A C 1
ATOM 924 O O . SER A 1 111 ? -6.143 -13.239 -1.322 1.00 88.12 111 SER A O 1
ATOM 926 N N . PRO A 1 112 ? -7.160 -15.178 -1.875 1.00 84.31 112 PRO A N 1
ATOM 927 C CA . PRO A 1 112 ? -6.854 -15.064 -3.296 1.00 84.31 112 PRO A CA 1
ATOM 928 C C . PRO A 1 112 ? -7.394 -13.773 -3.906 1.00 84.31 112 PRO A C 1
ATOM 930 O O . PRO A 1 112 ? -6.754 -13.208 -4.777 1.00 84.31 112 PRO A O 1
ATOM 933 N N . ALA A 1 113 ? -8.534 -13.265 -3.425 1.00 85.06 113 ALA A N 1
ATOM 934 C CA . ALA A 1 113 ? -9.107 -12.016 -3.917 1.00 85.06 113 ALA A CA 1
ATOM 935 C C . ALA A 1 113 ? -8.208 -10.806 -3.613 1.00 85.06 113 ALA A C 1
ATOM 937 O O . ALA A 1 113 ? -7.983 -9.985 -4.493 1.00 85.06 113 ALA A O 1
ATOM 938 N N . ILE A 1 114 ? -7.651 -10.732 -2.399 1.00 86.06 114 ILE A N 1
ATOM 939 C CA . ILE A 1 114 ? -6.767 -9.635 -1.967 1.00 86.06 114 ILE A CA 1
ATOM 940 C C . ILE A 1 114 ? -5.393 -9.736 -2.635 1.00 86.06 114 ILE A C 1
ATOM 942 O O . ILE A 1 114 ? -4.789 -8.743 -3.028 1.00 86.06 114 ILE A O 1
ATOM 946 N N . VAL A 1 115 ? -4.882 -10.956 -2.776 1.00 84.56 115 VAL A N 1
ATOM 947 C CA . VAL A 1 115 ? -3.597 -11.202 -3.434 1.00 84.56 115 VAL A CA 1
ATOM 948 C C . VAL A 1 115 ? -3.709 -10.924 -4.934 1.00 84.56 115 VAL A C 1
ATOM 950 O O . VAL A 1 115 ? -2.838 -10.279 -5.511 1.00 84.56 115 VAL A O 1
ATOM 953 N N . ASN A 1 116 ? -4.805 -11.345 -5.566 1.00 83.44 116 ASN A N 1
ATOM 954 C CA . ASN A 1 116 ? -5.066 -11.038 -6.967 1.00 83.44 116 ASN A CA 1
ATOM 955 C C . ASN A 1 116 ? -5.329 -9.553 -7.174 1.00 83.44 116 ASN A C 1
ATOM 957 O O . ASN A 1 116 ? -4.858 -9.030 -8.177 1.00 83.44 116 ASN A O 1
ATOM 961 N N . SER A 1 117 ? -6.016 -8.865 -6.255 1.00 80.75 117 SER A N 1
ATOM 962 C CA . SER A 1 117 ? -6.172 -7.416 -6.376 1.00 80.75 117 SER A CA 1
ATOM 963 C C . SER A 1 117 ? -4.816 -6.722 -6.306 1.00 80.75 117 SER A C 1
ATOM 965 O O . SER A 1 117 ? -4.528 -5.898 -7.160 1.00 80.75 117 SER A O 1
ATOM 967 N N . ALA A 1 118 ? -3.905 -7.164 -5.434 1.00 80.69 118 ALA A N 1
ATOM 968 C CA . ALA A 1 118 ? -2.544 -6.635 -5.402 1.00 80.69 118 ALA A CA 1
ATOM 969 C C . ALA A 1 118 ? -1.774 -6.800 -6.725 1.00 80.69 118 ALA A C 1
ATOM 971 O O . ALA A 1 118 ? -1.033 -5.897 -7.098 1.00 80.69 118 ALA A O 1
ATOM 972 N N . PHE A 1 119 ? -1.949 -7.922 -7.435 1.00 77.75 119 PHE A N 1
ATOM 973 C CA . PHE A 1 119 ? -1.187 -8.232 -8.656 1.00 77.75 119 PHE A CA 1
ATOM 974 C C . PHE A 1 119 ? -1.922 -7.966 -9.985 1.00 77.75 119 PHE A C 1
ATOM 976 O O . PHE A 1 119 ? -1.274 -7.992 -11.032 1.00 77.75 119 PHE A O 1
ATOM 983 N N . SER A 1 120 ? -3.239 -7.730 -9.956 1.00 67.94 120 SER A N 1
ATOM 984 C CA . SER A 1 120 ? -4.107 -7.575 -11.143 1.00 67.94 120 SER A CA 1
ATOM 985 C C . SER A 1 120 ? -4.951 -6.290 -11.145 1.00 67.94 120 SER A C 1
ATOM 987 O O . SER A 1 120 ? -5.401 -5.890 -12.215 1.00 67.94 120 SER A O 1
ATOM 989 N N . LEU A 1 121 ? -5.183 -5.646 -9.990 1.00 59.38 121 LEU A N 1
ATOM 990 C CA . LEU A 1 121 ? -5.978 -4.415 -9.842 1.00 59.38 121 LEU A CA 1
ATOM 991 C C . LEU A 1 121 ? -5.093 -3.298 -9.302 1.00 59.38 121 LEU A C 1
ATOM 993 O O . LEU A 1 121 ? -4.703 -3.250 -8.137 1.00 59.38 121 LEU A O 1
ATOM 997 N N . PHE A 1 122 ? -4.709 -2.411 -10.204 1.00 68.44 122 PHE A N 1
ATOM 998 C CA . PHE A 1 122 ? -3.440 -1.735 -10.038 1.00 68.44 122 PHE A CA 1
ATOM 999 C C . PHE A 1 122 ? -3.478 -0.548 -9.067 1.00 68.44 122 PHE A C 1
ATOM 1001 O O . PHE A 1 122 ? -2.487 -0.345 -8.382 1.00 68.44 122 PHE A O 1
ATOM 1008 N N . SER A 1 123 ? -4.600 0.140 -8.848 1.00 69.69 123 SER A N 1
ATOM 1009 C CA . SER A 1 123 ? -4.669 1.233 -7.861 1.00 69.69 123 SER A CA 1
ATOM 1010 C C . SER A 1 123 ? -5.256 0.853 -6.499 1.00 69.69 123 SER A C 1
ATOM 1012 O O . SER A 1 123 ? -4.851 1.412 -5.477 1.00 69.69 123 SER A O 1
ATOM 1014 N N . GLU A 1 124 ? -6.153 -0.134 -6.451 1.00 78.00 124 GLU A N 1
ATOM 1015 C CA . GLU A 1 124 ? -6.876 -0.511 -5.228 1.00 78.00 124 GLU A CA 1
ATOM 1016 C C . GLU A 1 124 ? -5.944 -0.943 -4.098 1.00 78.00 124 GLU A C 1
ATOM 1018 O O . GLU A 1 124 ? -6.211 -0.704 -2.923 1.00 78.00 124 GLU A O 1
ATOM 1023 N N . ILE A 1 125 ? -4.809 -1.551 -4.438 1.00 86.06 125 ILE A N 1
ATOM 1024 C CA . ILE A 1 125 ? -3.875 -2.025 -3.425 1.00 86.06 125 ILE A CA 1
ATOM 1025 C C . ILE A 1 125 ? -3.311 -0.888 -2.575 1.00 86.06 125 ILE A C 1
ATOM 1027 O O . ILE A 1 125 ? -3.076 -1.063 -1.379 1.00 86.06 125 ILE A O 1
ATOM 1031 N N . ILE A 1 126 ? -3.131 0.288 -3.182 1.00 87.69 126 ILE A N 1
ATOM 1032 C CA . ILE A 1 126 ? -2.680 1.477 -2.470 1.00 87.69 126 ILE A CA 1
ATOM 1033 C C . ILE A 1 126 ? -3.770 1.965 -1.530 1.00 87.69 126 ILE A C 1
ATOM 1035 O O . ILE A 1 126 ? -3.414 2.450 -0.469 1.00 87.69 126 ILE A O 1
ATOM 1039 N N . THR A 1 127 ? -5.059 1.808 -1.836 1.00 88.19 127 THR A N 1
ATOM 1040 C CA . THR A 1 127 ? -6.137 2.379 -1.011 1.00 88.19 127 THR A CA 1
ATOM 1041 C C . THR A 1 127 ? -6.344 1.622 0.303 1.00 88.19 127 THR A C 1
ATOM 1043 O O . THR A 1 127 ? -6.647 2.241 1.324 1.00 88.19 127 THR A O 1
ATOM 1046 N N . TYR A 1 128 ? -6.108 0.305 0.342 1.00 89.88 128 TYR A N 1
ATOM 1047 C CA . TYR A 1 128 ? -6.300 -0.520 1.545 1.00 89.88 128 TYR A CA 1
ATOM 1048 C C . TYR A 1 128 ? -5.596 0.001 2.813 1.00 89.88 128 TYR A C 1
ATOM 1050 O O . TYR A 1 128 ? -6.267 0.136 3.847 1.00 89.88 128 TYR A O 1
ATOM 1058 N N . PRO A 1 129 ? -4.284 0.323 2.806 1.00 91.69 129 PRO A N 1
ATOM 1059 C CA . PRO A 1 129 ? -3.637 0.883 3.987 1.00 91.69 129 PRO A CA 1
ATOM 1060 C C . PRO A 1 129 ? -4.204 2.255 4.370 1.00 91.69 129 PRO A C 1
ATOM 1062 O O . PRO A 1 129 ? -4.281 2.538 5.565 1.00 91.69 129 PRO A O 1
ATOM 1065 N N . PHE A 1 130 ? -4.641 3.089 3.417 1.00 91.62 130 PHE A N 1
ATOM 1066 C CA . PHE A 1 130 ? -5.246 4.390 3.732 1.00 91.62 130 PHE A CA 1
ATOM 1067 C C . PHE A 1 130 ? -6.601 4.218 4.403 1.00 91.62 130 PHE A C 1
ATOM 1069 O O . PHE A 1 130 ? -6.821 4.811 5.455 1.00 91.62 130 PHE A O 1
ATOM 1076 N N . VAL A 1 131 ? -7.471 3.351 3.880 1.00 91.69 131 VAL A N 1
ATOM 1077 C CA . VAL A 1 131 ? -8.782 3.072 4.486 1.00 91.69 131 VAL A CA 1
ATOM 1078 C C . VAL A 1 131 ? -8.615 2.569 5.922 1.00 91.69 131 VAL A C 1
ATOM 1080 O O . VAL A 1 131 ? -9.244 3.091 6.844 1.00 91.69 131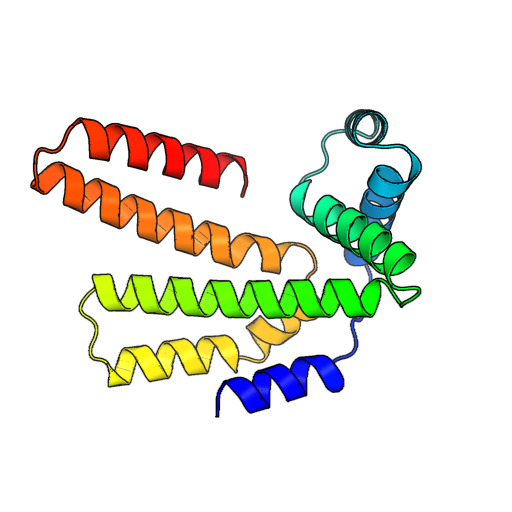 VAL A O 1
ATOM 1083 N N . LEU A 1 132 ? -7.714 1.607 6.156 1.00 93.19 132 LEU A N 1
ATOM 1084 C CA . LEU A 1 132 ? -7.442 1.118 7.512 1.00 93.19 132 LEU A CA 1
ATOM 1085 C C . LEU A 1 132 ? -6.821 2.190 8.412 1.00 93.19 132 LEU A C 1
ATOM 1087 O O . LEU A 1 132 ? -7.153 2.255 9.598 1.00 93.19 132 LEU A O 1
ATOM 1091 N N . ALA A 1 133 ? -5.930 3.026 7.877 1.00 92.56 133 ALA A N 1
ATOM 1092 C CA . ALA A 1 133 ? -5.339 4.128 8.623 1.00 92.56 133 ALA A CA 1
ATOM 1093 C C . ALA A 1 133 ? -6.396 5.172 9.008 1.00 92.56 133 ALA A C 1
ATOM 1095 O O . ALA A 1 133 ? -6.405 5.597 10.159 1.00 92.56 133 ALA A O 1
ATOM 1096 N N . ILE A 1 134 ? -7.317 5.524 8.107 1.00 92.25 134 ILE A N 1
ATOM 1097 C CA . ILE A 1 134 ? -8.435 6.438 8.374 1.00 92.25 134 ILE A CA 1
ATOM 1098 C C . ILE A 1 134 ? -9.295 5.878 9.506 1.00 92.25 134 ILE A C 1
ATOM 1100 O O . ILE A 1 134 ? -9.471 6.556 10.514 1.00 92.25 134 ILE A O 1
ATOM 1104 N N . ILE A 1 135 ? -9.739 4.619 9.413 1.00 93.56 135 ILE A N 1
ATOM 1105 C CA . ILE A 1 135 ? -10.551 3.980 10.464 1.00 93.56 135 ILE A CA 1
ATOM 1106 C C . ILE A 1 135 ? -9.807 3.979 11.809 1.00 93.56 135 ILE A C 1
ATOM 1108 O O . ILE A 1 135 ? -10.379 4.316 12.850 1.00 93.56 135 ILE A O 1
ATOM 1112 N N . LEU A 1 136 ? -8.516 3.630 11.803 1.00 92.94 136 LEU A N 1
ATOM 1113 C CA . LEU A 1 136 ? -7.691 3.622 13.008 1.00 92.94 136 LEU A CA 1
ATOM 1114 C C . LEU A 1 136 ? -7.545 5.026 13.610 1.00 9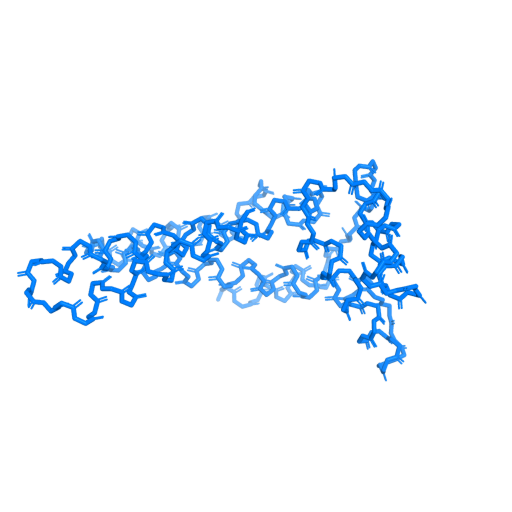2.94 136 LEU A C 1
ATOM 1116 O O . LEU A 1 136 ? -7.645 5.180 14.828 1.00 92.94 136 LEU A O 1
ATOM 1120 N N . MET A 1 137 ? -7.317 6.047 12.784 1.00 91.12 137 MET A N 1
ATOM 1121 C CA . MET A 1 137 ? -7.196 7.432 13.235 1.00 91.12 137 MET A CA 1
ATOM 1122 C C . MET A 1 137 ? -8.523 7.972 13.760 1.00 91.12 137 MET A C 1
ATOM 1124 O O . MET A 1 137 ? -8.528 8.593 14.819 1.00 91.12 137 MET A O 1
ATOM 1128 N N . SER A 1 138 ? -9.649 7.668 13.112 1.00 90.19 138 SER A N 1
ATOM 1129 C CA . SER A 1 138 ? -10.986 8.011 13.608 1.00 90.19 138 SER A CA 1
ATOM 1130 C C . SER A 1 138 ? -11.245 7.408 14.990 1.00 90.19 138 SER A C 1
ATOM 1132 O O . SER A 1 138 ? -11.695 8.110 15.897 1.00 90.19 138 SER A O 1
ATOM 1134 N N . LEU A 1 139 ? -10.878 6.138 15.196 1.00 90.88 139 LEU A N 1
ATOM 1135 C CA . LEU A 1 139 ? -10.978 5.484 16.502 1.00 90.88 139 LEU A CA 1
ATOM 1136 C C . LEU A 1 139 ? -10.094 6.175 17.557 1.00 90.88 139 LEU A C 1
ATOM 1138 O O . LEU A 1 139 ? -10.528 6.412 18.685 1.00 90.88 139 LEU A O 1
ATOM 1142 N N . LEU A 1 140 ? -8.853 6.526 17.205 1.00 89.19 140 LEU A N 1
ATOM 1143 C CA . LEU A 1 140 ? -7.941 7.226 18.113 1.00 89.19 140 LEU A CA 1
ATOM 1144 C C . LEU A 1 140 ? -8.423 8.642 18.445 1.00 89.19 140 LEU A C 1
ATOM 1146 O O . LEU A 1 140 ? -8.278 9.070 19.591 1.00 89.19 140 LEU A O 1
ATOM 1150 N N . SER A 1 141 ? -9.001 9.354 17.477 1.00 88.06 141 SER A N 1
ATOM 1151 C CA . SER A 1 141 ? -9.614 10.669 17.674 1.00 88.06 141 SER A CA 1
ATOM 1152 C C . SER A 1 141 ? -10.765 10.573 18.667 1.00 88.06 141 SER A C 1
ATOM 1154 O O . SER A 1 141 ? -10.790 11.315 19.648 1.00 88.06 141 SER A O 1
ATOM 1156 N N . TRP A 1 142 ? -11.653 9.590 18.495 1.00 88.19 142 TRP A N 1
ATOM 1157 C CA . TRP A 1 142 ? -12.758 9.332 19.421 1.00 88.19 142 TRP A CA 1
ATOM 1158 C C . TRP A 1 142 ? -12.279 9.045 20.854 1.00 88.19 142 TRP A C 1
ATOM 1160 O O . TRP A 1 142 ? -12.783 9.615 21.826 1.00 88.19 142 TRP A O 1
ATOM 1170 N N . GLN A 1 143 ? -11.245 8.211 20.999 1.00 87.69 143 GLN A N 1
ATOM 1171 C CA . GLN A 1 143 ? -10.626 7.926 22.298 1.00 87.69 143 GLN A CA 1
ATOM 1172 C C . GLN A 1 143 ? -9.940 9.159 22.909 1.00 87.69 143 GLN A C 1
ATOM 1174 O O . GLN A 1 143 ? -9.914 9.307 24.131 1.00 87.69 143 GLN A O 1
ATOM 1179 N N . ALA A 1 144 ? -9.369 10.045 22.088 1.00 88.06 144 ALA A N 1
ATOM 1180 C CA . ALA A 1 144 ? -8.729 11.274 22.551 1.00 88.06 144 ALA A CA 1
ATOM 1181 C C . ALA A 1 144 ? -9.747 12.305 23.062 1.00 88.06 144 ALA A C 1
ATOM 1183 O O . ALA A 1 144 ? -9.450 12.989 24.043 1.00 88.06 144 ALA A O 1
ATOM 1184 N N . VAL A 1 145 ? -10.939 12.361 22.454 1.00 89.25 145 VAL A N 1
ATOM 1185 C CA . VAL A 1 145 ? -12.074 13.167 22.939 1.00 89.25 145 VAL A CA 1
ATOM 1186 C C . VAL A 1 145 ? -12.463 12.745 24.353 1.00 89.25 145 VAL A C 1
ATOM 1188 O O . VAL A 1 145 ? -12.541 13.589 25.240 1.00 89.25 145 VAL A O 1
ATOM 1191 N N . HIS A 1 146 ? -12.579 11.439 24.605 1.00 86.88 146 HIS A N 1
ATOM 1192 C CA . HIS A 1 146 ? -12.902 10.913 25.939 1.00 86.88 146 HIS A CA 1
ATOM 1193 C C . HIS A 1 146 ? -11.823 11.199 26.995 1.00 86.88 146 HIS A C 1
ATOM 1195 O O . HIS A 1 146 ? -12.108 11.198 28.188 1.00 86.88 146 HIS A O 1
ATOM 1201 N N . ARG A 1 147 ? -10.573 11.434 26.577 1.00 84.88 147 ARG A N 1
ATOM 1202 C CA . ARG A 1 147 ? -9.431 11.714 27.466 1.00 84.88 147 ARG A CA 1
ATOM 1203 C C . ARG A 1 147 ? -9.104 13.209 27.584 1.00 84.88 147 ARG A C 1
ATOM 1205 O O . ARG A 1 147 ? -8.045 13.546 28.109 1.00 84.88 147 ARG A O 1
ATOM 1212 N N . SER A 1 148 ? -9.961 14.092 27.065 1.00 82.88 148 SER A N 1
ATOM 1213 C CA . SER A 1 148 ? -9.848 15.560 27.152 1.00 82.88 148 SER A CA 1
ATOM 1214 C C . SER A 1 148 ? -8.512 16.151 26.669 1.00 82.88 148 SER A C 1
ATOM 1216 O O . SER A 1 148 ? -8.072 17.198 27.141 1.00 82.88 148 SER A O 1
ATOM 1218 N N . SER A 1 149 ? -7.836 15.510 25.707 1.00 83.12 149 SER A N 1
ATOM 1219 C CA . SER A 1 149 ? -6.545 15.992 25.191 1.00 83.12 149 SER A CA 1
ATOM 1220 C C . SER A 1 149 ? -6.717 16.798 23.901 1.00 83.12 149 SER A C 1
ATOM 1222 O O . SER A 1 149 ? -6.593 16.263 22.799 1.00 83.12 149 SER A O 1
ATOM 1224 N N . PHE A 1 150 ? -6.959 18.107 24.028 1.00 84.81 150 PHE A N 1
ATOM 1225 C CA . PHE A 1 150 ? -7.228 18.999 22.888 1.00 84.81 150 PHE A CA 1
ATOM 1226 C C . PHE A 1 150 ? -6.149 18.947 21.791 1.00 84.81 150 PHE A C 1
ATOM 1228 O O . PHE A 1 150 ? -6.460 18.749 20.619 1.00 84.81 150 PHE A O 1
ATOM 1235 N N . ARG A 1 151 ? -4.862 19.026 22.166 1.00 88.06 151 ARG A N 1
ATOM 1236 C CA . ARG A 1 151 ? 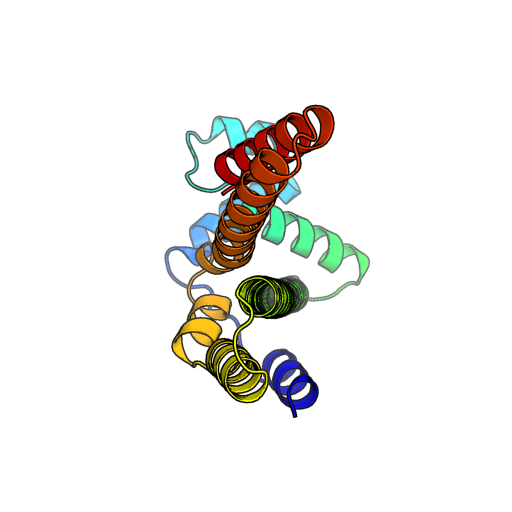-3.740 18.963 21.204 1.00 88.06 151 ARG A CA 1
ATOM 1237 C C . ARG A 1 151 ? -3.748 17.670 20.386 1.00 88.06 151 ARG A C 1
ATOM 1239 O O . ARG A 1 151 ? -3.482 17.689 19.189 1.00 88.06 151 ARG A O 1
ATOM 1246 N N . ARG A 1 152 ? -4.069 16.547 21.033 1.00 87.44 152 ARG A N 1
ATOM 1247 C CA . ARG A 1 152 ? -4.112 15.234 20.390 1.00 87.44 152 ARG A CA 1
ATOM 1248 C C . ARG A 1 152 ? -5.301 15.110 19.441 1.00 87.44 152 ARG A C 1
ATOM 1250 O O . ARG A 1 152 ? -5.147 14.524 18.379 1.00 87.44 152 ARG A O 1
ATOM 1257 N N . ILE A 1 153 ? -6.448 15.688 19.797 1.00 88.00 153 ILE A N 1
ATOM 1258 C CA . ILE A 1 153 ? -7.641 15.720 18.940 1.00 88.00 153 ILE A CA 1
ATOM 1259 C C . ILE A 1 153 ? -7.348 16.492 17.650 1.00 88.00 153 ILE A C 1
ATOM 1261 O O . ILE A 1 153 ? -7.610 15.978 16.565 1.00 88.00 153 ILE A O 1
ATOM 1265 N N . VAL A 1 154 ? -6.748 17.684 17.754 1.00 89.12 154 VAL A N 1
ATOM 1266 C CA . VAL A 1 154 ? -6.397 18.505 16.582 1.00 89.12 154 VAL A CA 1
ATOM 1267 C C . VAL A 1 154 ? -5.402 17.772 15.681 1.00 89.12 154 VAL A C 1
ATOM 1269 O O . VAL A 1 154 ? -5.640 17.649 14.482 1.00 89.12 154 VAL A O 1
ATOM 1272 N N . ALA A 1 155 ? -4.327 17.220 16.253 1.00 90.44 155 ALA A N 1
ATOM 1273 C CA . ALA A 1 155 ? -3.318 16.493 15.484 1.00 90.44 155 ALA A CA 1
ATOM 1274 C C . ALA A 1 155 ? -3.897 15.265 14.759 1.00 90.44 155 ALA A C 1
ATOM 1276 O O . ALA A 1 155 ? -3.619 15.060 13.580 1.00 90.44 155 ALA A O 1
ATOM 1277 N N . LEU A 1 156 ? -4.723 14.462 15.440 1.00 89.19 156 LEU A N 1
ATOM 1278 C CA . LEU A 1 156 ? -5.337 13.276 14.837 1.00 89.19 156 LEU A CA 1
ATOM 1279 C C . LEU A 1 156 ? -6.381 13.641 13.775 1.00 89.19 156 LEU A C 1
ATOM 1281 O O . LEU A 1 156 ? -6.465 12.962 12.755 1.00 89.19 156 LEU A O 1
ATOM 1285 N N . SER A 1 157 ? -7.134 14.725 13.971 1.00 86.69 157 SER A N 1
ATOM 1286 C CA . SER A 1 157 ? -8.120 15.194 12.989 1.00 86.69 157 SER A CA 1
ATOM 1287 C C . SER A 1 157 ? -7.439 15.690 11.716 1.00 86.69 157 SER A C 1
ATOM 1289 O O . SER A 1 157 ? -7.809 15.260 10.629 1.00 86.69 157 SER A O 1
ATOM 1291 N N . LEU A 1 158 ? -6.382 16.505 11.843 1.00 90.00 158 LEU A N 1
ATOM 1292 C CA . LEU A 1 158 ? -5.576 16.950 10.699 1.00 90.00 158 LEU A CA 1
ATOM 1293 C C . LEU A 1 158 ? -4.976 15.768 9.934 1.00 90.00 158 LEU A C 1
ATOM 1295 O O . LEU A 1 158 ? -5.023 15.737 8.707 1.00 90.00 158 LEU A O 1
ATOM 1299 N N . LEU A 1 159 ? -4.454 14.774 10.654 1.00 91.12 159 LEU A N 1
ATOM 1300 C CA . LEU A 1 159 ? -3.881 13.579 10.045 1.00 91.12 159 LEU A CA 1
ATOM 1301 C C . LEU A 1 159 ? -4.940 12.715 9.344 1.00 91.12 159 LEU A C 1
ATOM 1303 O O . LEU A 1 159 ? -4.674 12.182 8.273 1.00 91.12 159 LEU A O 1
ATOM 1307 N N . THR A 1 160 ? -6.145 12.609 9.912 1.00 89.06 160 THR A N 1
ATOM 1308 C CA . THR A 1 160 ? -7.268 11.891 9.285 1.00 89.06 160 THR A CA 1
ATOM 1309 C C . THR A 1 160 ? -7.694 12.583 7.992 1.00 89.06 160 THR A C 1
ATOM 1311 O O . THR A 1 160 ? -7.834 11.919 6.969 1.00 89.06 160 THR A O 1
ATOM 1314 N N . SER A 1 161 ? -7.834 13.913 8.009 1.00 87.62 161 SER A N 1
ATOM 1315 C CA . SER A 1 161 ? -8.164 14.693 6.813 1.00 87.62 161 SER A CA 1
ATOM 1316 C C . SER A 1 161 ? -7.090 14.571 5.735 1.00 87.62 161 SER A C 1
ATOM 1318 O O . SER A 1 161 ? -7.420 14.394 4.569 1.00 87.62 161 SER A O 1
ATOM 1320 N N . LEU A 1 162 ? -5.808 14.609 6.113 1.00 88.69 162 LEU A N 1
ATOM 1321 C CA . LEU A 1 162 ? -4.708 14.415 5.170 1.00 88.69 162 LEU A CA 1
ATOM 1322 C C . LEU A 1 162 ? -4.772 13.032 4.509 1.00 88.69 162 LEU A C 1
ATOM 1324 O O . LEU A 1 162 ? -4.628 12.933 3.297 1.00 88.69 162 LEU A O 1
ATOM 1328 N N . LEU A 1 163 ? -5.016 11.975 5.288 1.00 87.38 163 LEU A N 1
ATOM 1329 C CA . LEU A 1 163 ? -5.155 10.620 4.751 1.00 87.38 163 LEU A CA 1
ATOM 1330 C C . LEU A 1 163 ? -6.348 10.493 3.798 1.00 87.38 163 LEU A C 1
ATOM 1332 O O . LEU A 1 163 ? -6.224 9.793 2.804 1.00 87.38 163 LEU A O 1
ATOM 1336 N N . PHE A 1 164 ? -7.457 11.181 4.079 1.00 85.19 164 PHE A N 1
ATOM 1337 C CA . PHE A 1 164 ? -8.644 11.192 3.219 1.00 85.19 164 PHE A CA 1
ATOM 1338 C C . PHE A 1 164 ? -8.429 11.959 1.907 1.00 85.19 164 PHE A C 1
ATOM 1340 O O . PHE A 1 164 ? -8.977 11.591 0.880 1.00 85.19 164 PHE A O 1
ATOM 1347 N N . VAL A 1 165 ? -7.630 13.029 1.923 1.00 85.06 165 VAL A N 1
ATOM 1348 C CA . VAL A 1 165 ? -7.272 13.771 0.700 1.00 85.06 165 VAL A CA 1
ATOM 1349 C C . VAL A 1 165 ? -6.272 12.991 -0.158 1.00 85.06 165 VAL A C 1
ATOM 1351 O O . VAL A 1 165 ? -6.226 13.175 -1.370 1.00 85.06 165 VAL A O 1
ATOM 1354 N N . LEU A 1 166 ? -5.444 12.154 0.472 1.00 80.62 166 LEU A N 1
ATOM 1355 C CA . LEU A 1 166 ? -4.456 11.332 -0.221 1.00 80.62 166 LEU A CA 1
ATOM 1356 C C . LEU A 1 166 ? -5.033 10.022 -0.776 1.00 80.62 166 LEU A C 1
ATOM 1358 O O . LEU A 1 166 ? -4.444 9.492 -1.713 1.00 80.62 166 LEU A O 1
ATOM 1362 N N . SER A 1 167 ? -6.115 9.492 -0.196 1.00 75.25 167 SER A N 1
ATOM 1363 C CA . SER A 1 167 ? -6.785 8.265 -0.655 1.00 75.25 167 SER A CA 1
ATOM 1364 C C . SER A 1 167 ? -7.617 8.497 -1.905 1.00 75.25 167 SER A C 1
ATOM 1366 O O . SER A 1 167 ? -7.504 7.656 -2.818 1.00 75.25 167 SER A O 1
#

pLDDT: mean 86.73, std 8.37, range [51.19, 95.94]

Radius of gyration: 18.18 Å; chains: 1; bounding box: 33×39×47 Å